Protein AF-A0A359FVA5-F1 (afdb_monomer_lite)

Secondary structure (DSSP, 8-state):
----------HHHHHHHHHHHHHHHHHHHHTT-HHHHHHHHHHHHTTTTS-HHHHHHHHHHHHHHHHHTT-HHHHHHHHHHHHT-GGGGGSTHHHHHHHHHHHHHHHHHHHHHTT-

Structure (mmCIF, N/CA/C/O backbone):
data_AF-A0A359FVA5-F1
#
_entry.id   AF-A0A359FVA5-F1
#
loop_
_atom_site.group_PDB
_atom_site.id
_atom_site.type_symbol
_atom_site.label_atom_id
_atom_site.label_alt_id
_atom_site.label_comp_id
_atom_site.label_asym_id
_atom_site.label_entity_id
_atom_site.label_seq_id
_atom_site.pdbx_PDB_ins_code
_atom_site.Cartn_x
_atom_site.Cartn_y
_atom_site.Cartn_z
_atom_site.occupancy
_atom_site.B_iso_or_equiv
_atom_site.auth_seq_id
_atom_site.auth_comp_id
_atom_site.auth_asym_id
_atom_site.auth_atom_id
_atom_site.pdbx_PDB_model_num
ATOM 1 N N . GLU A 1 1 ? 2.841 -2.844 -41.818 1.00 43.50 1 GLU A N 1
ATOM 2 C CA . GLU A 1 1 ? 2.730 -3.734 -40.644 1.00 43.50 1 GLU A CA 1
ATOM 3 C C . GLU A 1 1 ? 4.014 -3.655 -39.822 1.00 43.50 1 GLU A C 1
ATOM 5 O O . GLU A 1 1 ? 4.968 -4.361 -40.101 1.00 43.50 1 GLU A O 1
ATOM 10 N N . ALA A 1 2 ? 4.080 -2.730 -38.862 1.00 45.50 2 ALA A N 1
ATOM 11 C CA . ALA A 1 2 ? 5.251 -2.541 -37.994 1.00 45.50 2 ALA A CA 1
ATOM 12 C C . ALA A 1 2 ? 4.839 -2.522 -36.511 1.00 45.50 2 ALA A C 1
ATOM 14 O O . ALA A 1 2 ? 5.345 -1.735 -35.720 1.00 45.50 2 ALA A O 1
ATOM 15 N N . MET A 1 3 ? 3.856 -3.354 -36.151 1.00 45.59 3 MET A N 1
ATOM 16 C CA . MET A 1 3 ? 3.313 -3.452 -34.788 1.00 45.59 3 MET A CA 1
ATOM 17 C C . MET A 1 3 ? 3.583 -4.811 -34.122 1.00 45.59 3 MET A C 1
ATOM 19 O O . MET A 1 3 ? 2.976 -5.133 -33.108 1.00 45.59 3 MET A O 1
ATOM 23 N N . GLU A 1 4 ? 4.535 -5.594 -34.638 1.00 51.81 4 GLU A N 1
ATOM 24 C CA . GLU A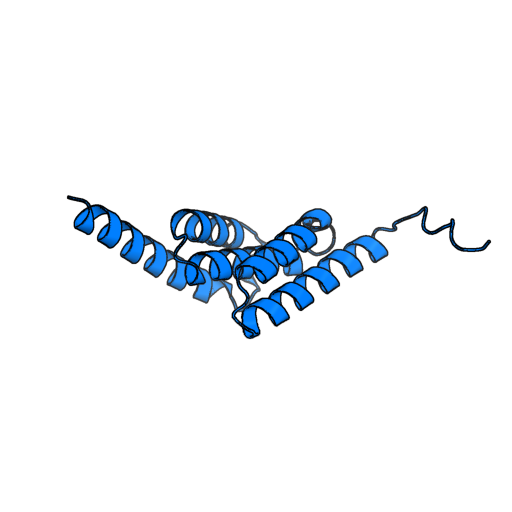 1 4 ? 4.902 -6.902 -34.077 1.00 51.81 4 GLU A CA 1
ATOM 25 C C . GLU A 1 4 ? 6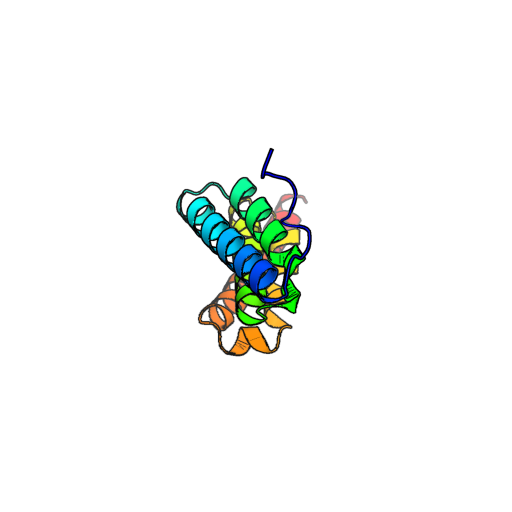.393 -7.012 -33.721 1.00 51.81 4 GLU A C 1
ATOM 27 O O . GLU A 1 4 ? 7.088 -7.909 -34.189 1.00 51.81 4 GLU A O 1
ATOM 32 N N . SER A 1 5 ? 6.934 -6.143 -32.857 1.00 47.22 5 SER A N 1
ATOM 33 C CA . SER A 1 5 ? 8.236 -6.464 -32.241 1.00 47.22 5 SER A CA 1
ATOM 34 C C . SER A 1 5 ? 8.532 -5.797 -30.894 1.00 47.22 5 SER A C 1
ATOM 36 O O . SER A 1 5 ? 9.670 -5.417 -30.634 1.00 47.22 5 SER A O 1
ATOM 38 N N . ILE A 1 6 ? 7.575 -5.733 -29.963 1.00 56.44 6 ILE A N 1
ATOM 39 C CA . ILE A 1 6 ? 7.938 -5.649 -28.531 1.00 56.44 6 ILE A CA 1
ATOM 40 C C . ILE A 1 6 ? 7.976 -7.076 -27.970 1.00 56.44 6 ILE A C 1
ATOM 42 O O . ILE A 1 6 ? 7.225 -7.443 -27.071 1.00 56.44 6 ILE A O 1
ATOM 46 N N . LYS A 1 7 ? 8.818 -7.934 -28.563 1.00 55.84 7 LYS A N 1
ATOM 47 C CA . LYS A 1 7 ? 8.994 -9.326 -28.112 1.00 55.84 7 LYS A CA 1
ATOM 48 C C . LYS A 1 7 ? 10.055 -9.495 -27.024 1.00 55.84 7 LYS A C 1
ATOM 50 O O . LYS A 1 7 ? 10.124 -10.566 -26.438 1.00 55.84 7 LYS A O 1
ATOM 55 N N . ASN A 1 8 ? 10.793 -8.443 -26.665 1.00 56.59 8 ASN A N 1
ATOM 56 C CA . ASN A 1 8 ? 11.776 -8.495 -25.583 1.00 56.59 8 ASN A CA 1
ATOM 57 C C . ASN A 1 8 ? 11.439 -7.464 -24.509 1.00 56.59 8 ASN A C 1
ATOM 59 O O . ASN A 1 8 ? 11.884 -6.320 -24.549 1.00 56.59 8 ASN A O 1
ATOM 63 N N . LYS A 1 9 ? 10.631 -7.876 -23.531 1.00 69.94 9 LYS A N 1
ATOM 64 C CA . LYS A 1 9 ? 10.446 -7.099 -22.306 1.00 69.94 9 LYS A CA 1
ATOM 65 C C . LYS A 1 9 ? 11.738 -7.205 -21.490 1.00 69.94 9 LYS A C 1
ATOM 67 O O . LYS A 1 9 ? 12.001 -8.238 -20.874 1.00 69.94 9 LYS A O 1
ATOM 72 N N . THR A 1 10 ? 12.576 -6.175 -21.554 1.00 86.94 10 THR A N 1
ATOM 73 C CA . THR A 1 10 ? 13.830 -6.114 -20.792 1.00 86.94 10 THR A CA 1
ATOM 74 C C . THR A 1 10 ? 13.544 -5.845 -19.306 1.00 86.94 10 THR A C 1
ATOM 76 O O . THR A 1 10 ? 12.437 -5.409 -18.962 1.00 86.94 10 THR A O 1
ATOM 79 N N . PRO A 1 11 ? 14.499 -6.096 -18.391 1.00 91.38 11 PRO A N 1
ATOM 80 C CA . PRO A 1 11 ? 14.357 -5.717 -16.985 1.00 91.38 11 PRO A CA 1
ATOM 81 C C . PRO A 1 11 ? 13.941 -4.253 -16.776 1.00 91.38 11 PRO A C 1
ATOM 83 O O . PRO A 1 11 ? 13.123 -3.963 -15.905 1.00 91.38 11 PRO A O 1
ATOM 86 N N . GLU A 1 12 ? 14.435 -3.345 -17.615 1.00 91.69 12 GLU A N 1
ATOM 87 C CA . GLU A 1 12 ? 14.121 -1.915 -17.584 1.00 91.69 12 GLU A CA 1
ATOM 88 C C . GLU A 1 12 ? 12.654 -1.653 -17.937 1.00 91.69 12 GLU A C 1
ATOM 90 O O . GLU A 1 12 ? 11.992 -0.867 -17.260 1.00 91.69 12 GLU A O 1
ATOM 95 N N . VAL A 1 13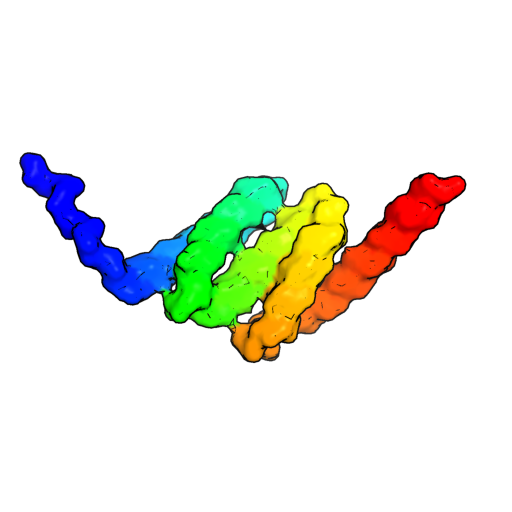 ? 12.117 -2.354 -18.944 1.00 93.94 13 VAL A N 1
ATOM 96 C CA . VAL A 1 13 ? 10.697 -2.253 -19.317 1.00 93.94 13 VAL A CA 1
ATOM 97 C C . VAL A 1 13 ? 9.812 -2.702 -18.159 1.00 93.94 13 VAL A C 1
ATOM 99 O O . VAL A 1 13 ? 8.860 -2.010 -17.808 1.00 93.94 13 VAL A O 1
ATOM 102 N N . TYR A 1 14 ? 10.134 -3.822 -17.513 1.00 95.88 14 TYR A N 1
ATOM 103 C CA . TYR A 1 14 ? 9.347 -4.296 -16.376 1.00 95.88 14 TYR A CA 1
ATOM 104 C C . TYR A 1 14 ? 9.434 -3.371 -15.161 1.00 95.88 14 TYR A C 1
ATOM 106 O O . TYR A 1 14 ? 8.419 -3.127 -14.509 1.00 95.88 14 TYR A O 1
ATOM 114 N N . LYS A 1 15 ? 10.611 -2.796 -14.893 1.00 96.44 15 LYS A N 1
ATOM 115 C CA . LYS A 1 15 ? 10.777 -1.764 -13.864 1.00 96.44 15 LYS A CA 1
ATOM 116 C C . LYS A 1 15 ? 9.918 -0.530 -14.152 1.00 96.44 15 LYS A C 1
ATOM 118 O O . LYS A 1 15 ? 9.297 0.019 -13.243 1.00 96.44 15 LYS A O 1
ATOM 123 N N . ALA A 1 16 ? 9.848 -0.102 -15.412 1.00 96.06 16 ALA A N 1
ATOM 124 C CA . ALA A 1 16 ? 8.980 0.996 -15.825 1.00 96.06 16 ALA A CA 1
ATOM 125 C C . ALA A 1 16 ? 7.493 0.638 -15.655 1.00 96.06 16 ALA A C 1
ATOM 127 O O . ALA A 1 16 ? 6.740 1.438 -15.106 1.00 96.06 16 ALA A O 1
ATOM 128 N N . MET A 1 17 ? 7.078 -0.575 -16.040 1.00 97.69 17 MET A N 1
ATOM 129 C CA . MET A 1 17 ? 5.701 -1.055 -15.851 1.00 97.69 17 MET A CA 1
ATOM 130 C C . MET A 1 17 ? 5.293 -1.084 -14.373 1.00 97.69 17 MET A C 1
ATOM 132 O O . MET A 1 17 ? 4.191 -0.647 -14.045 1.00 97.69 17 MET A O 1
ATOM 136 N N . GLN A 1 18 ? 6.187 -1.536 -13.487 1.00 98.31 18 GLN A N 1
ATOM 137 C CA . GLN A 1 18 ? 5.989 -1.496 -12.037 1.00 98.31 18 GLN A CA 1
ATOM 138 C C . GLN A 1 18 ? 5.686 -0.066 -11.561 1.00 98.31 18 GLN A C 1
ATOM 140 O O . GLN A 1 18 ? 4.677 0.187 -10.904 1.00 98.31 18 GLN A O 1
ATOM 145 N N . ARG A 1 19 ? 6.540 0.893 -11.942 1.00 98.12 19 ARG A N 1
ATOM 146 C CA . ARG A 1 19 ? 6.419 2.303 -11.544 1.00 98.12 19 ARG A CA 1
ATOM 147 C C . ARG A 1 19 ? 5.156 2.960 -12.092 1.00 98.12 19 ARG A C 1
ATOM 149 O O . ARG A 1 19 ? 4.437 3.600 -11.334 1.00 98.12 19 ARG A O 1
ATOM 156 N N . VAL A 1 20 ? 4.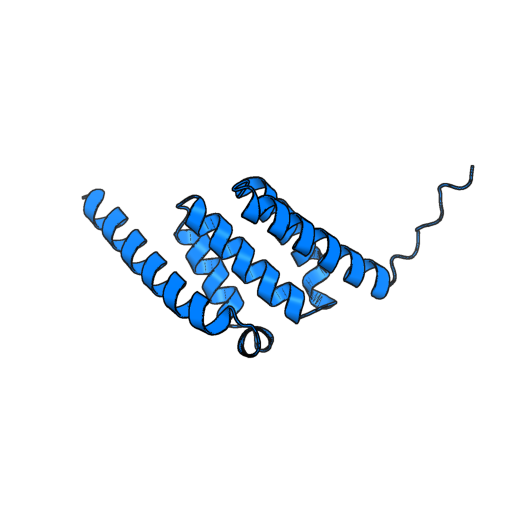864 2.790 -13.382 1.00 98.38 20 VAL A N 1
ATOM 157 C CA . VAL A 1 20 ? 3.677 3.384 -14.021 1.00 98.38 20 VAL A CA 1
ATOM 158 C C . VAL A 1 20 ? 2.396 2.901 -13.343 1.00 98.38 20 VAL A C 1
ATOM 160 O O . VAL A 1 20 ? 1.535 3.712 -13.010 1.00 98.38 20 VAL A O 1
ATOM 163 N N . ALA A 1 21 ? 2.288 1.597 -13.083 1.00 98.69 21 ALA A N 1
ATOM 164 C CA . ALA A 1 21 ? 1.125 1.039 -12.405 1.00 98.69 21 ALA A CA 1
ATOM 165 C C . ALA A 1 21 ? 1.005 1.528 -10.957 1.00 98.69 21 ALA A C 1
ATOM 167 O O . ALA A 1 21 ? -0.085 1.892 -10.526 1.00 98.69 21 ALA A O 1
ATOM 168 N N . TYR A 1 22 ? 2.121 1.616 -10.229 1.00 98.69 22 TYR A N 1
ATOM 169 C CA . TYR A 1 22 ? 2.139 2.180 -8.881 1.00 98.69 22 TYR A CA 1
ATOM 170 C C . TYR A 1 22 ? 1.611 3.624 -8.845 1.00 98.69 22 TYR A C 1
ATOM 172 O O . TYR A 1 22 ? 0.687 3.916 -8.087 1.00 98.69 22 TYR A O 1
ATOM 180 N N . TYR A 1 23 ? 2.126 4.512 -9.703 1.00 98.69 23 TYR A N 1
ATOM 181 C CA . TYR A 1 23 ? 1.672 5.906 -9.737 1.00 98.69 23 TYR A CA 1
ATOM 182 C C . TYR A 1 23 ? 0.214 6.044 -10.182 1.00 98.69 23 TYR A C 1
ATOM 184 O O . TYR A 1 23 ? -0.513 6.869 -9.630 1.00 98.69 23 TYR A O 1
ATOM 192 N N . ARG A 1 24 ? -0.253 5.200 -11.112 1.00 98.75 24 ARG A N 1
ATOM 193 C CA . ARG A 1 24 ? -1.679 5.151 -11.458 1.00 98.75 24 ARG A CA 1
ATOM 194 C C . ARG A 1 24 ? -2.536 4.704 -10.269 1.00 98.75 24 ARG A C 1
ATOM 196 O O . ARG A 1 24 ? -3.618 5.247 -10.066 1.00 98.75 24 ARG A O 1
ATOM 203 N N . GLY A 1 25 ? -2.055 3.754 -9.468 1.00 98.81 25 GLY A N 1
ATOM 204 C CA . GLY A 1 25 ? -2.704 3.352 -8.219 1.00 98.81 25 GLY A CA 1
ATOM 205 C C . GLY A 1 25 ? -2.816 4.503 -7.218 1.00 98.81 25 GLY A C 1
ATOM 206 O O . GLY A 1 25 ? -3.890 4.719 -6.664 1.00 98.81 25 GLY A O 1
ATOM 207 N N . LEU A 1 26 ? -1.754 5.297 -7.040 1.00 98.56 26 LEU A N 1
ATOM 208 C CA . LEU A 1 26 ? -1.771 6.484 -6.173 1.00 98.56 26 LEU A CA 1
ATOM 209 C C . LEU A 1 26 ? -2.756 7.562 -6.638 1.00 98.56 26 LEU A C 1
ATOM 211 O O . LEU A 1 26 ? -3.427 8.183 -5.812 1.00 98.56 26 LEU A O 1
ATOM 215 N N . GLU A 1 27 ? -2.854 7.790 -7.947 1.00 98.81 27 GLU A N 1
ATOM 216 C CA . GLU A 1 27 ? -3.822 8.728 -8.519 1.00 98.81 27 GLU A CA 1
ATOM 217 C C . GLU A 1 27 ? -5.258 8.281 -8.205 1.00 98.81 27 GLU A C 1
ATOM 219 O O . GLU A 1 27 ? -6.056 9.056 -7.680 1.00 98.81 27 GLU A O 1
ATOM 224 N N . LEU A 1 28 ? -5.570 7.004 -8.451 1.00 98.81 28 LEU A N 1
ATOM 225 C CA . LEU A 1 28 ? -6.877 6.425 -8.132 1.00 98.81 28 LEU A CA 1
ATOM 226 C C . LEU A 1 28 ? -7.171 6.491 -6.629 1.00 98.81 28 LEU A C 1
ATOM 228 O O . LEU A 1 28 ? -8.283 6.842 -6.239 1.00 98.81 28 LEU A O 1
ATOM 232 N N . PHE A 1 29 ? -6.176 6.208 -5.785 1.00 98.69 29 PHE A N 1
ATOM 233 C CA . PHE A 1 29 ? -6.300 6.315 -4.333 1.00 98.69 29 PHE A CA 1
ATOM 234 C C . PHE A 1 29 ? -6.631 7.747 -3.895 1.00 98.69 29 PHE A C 1
ATOM 236 O O . PHE A 1 29 ? -7.562 7.957 -3.116 1.00 98.69 29 PHE A O 1
ATOM 243 N N . THR A 1 30 ? -5.902 8.732 -4.426 1.00 98.44 30 THR A N 1
ATOM 244 C CA . THR A 1 30 ? -6.139 10.163 -4.170 1.00 98.44 30 THR A CA 1
ATOM 245 C C . THR A 1 30 ? -7.549 10.576 -4.597 1.00 98.44 30 THR A C 1
ATOM 247 O O . THR A 1 30 ? -8.209 11.339 -3.895 1.00 98.44 30 THR A O 1
ATOM 250 N N . ASN A 1 31 ? -8.057 9.992 -5.685 1.00 98.56 31 ASN A N 1
ATOM 251 C CA . ASN A 1 31 ? -9.418 10.199 -6.182 1.00 98.56 31 ASN A CA 1
ATOM 252 C C . ASN A 1 31 ? -10.485 9.354 -5.455 1.00 98.56 31 ASN A C 1
ATOM 254 O O . ASN A 1 31 ? -11.627 9.287 -5.907 1.00 98.56 31 ASN A O 1
ATOM 258 N N . LEU A 1 32 ? -10.136 8.704 -4.339 1.00 98.38 32 LEU A N 1
ATOM 259 C CA . LEU A 1 32 ? -11.010 7.842 -3.530 1.00 98.38 32 LEU A CA 1
ATOM 260 C C . LEU A 1 32 ? -11.532 6.591 -4.267 1.00 98.38 32 LEU A C 1
ATOM 262 O O . LEU A 1 32 ? -12.454 5.918 -3.805 1.00 98.38 32 LEU A O 1
ATOM 266 N N . GLN A 1 33 ? -10.925 6.235 -5.400 1.00 98.75 33 GLN A N 1
ATOM 267 C CA . GLN A 1 33 ? -11.268 5.063 -6.207 1.00 98.75 33 GLN A CA 1
ATOM 268 C C . GLN A 1 33 ? -10.479 3.835 -5.730 1.00 98.75 33 GLN A C 1
ATOM 270 O O . GLN A 1 33 ? -9.656 3.278 -6.455 1.00 98.75 33 GLN A O 1
ATOM 275 N N . PHE A 1 34 ? -10.720 3.407 -4.489 1.00 98.62 34 PHE A N 1
ATOM 276 C CA . PHE A 1 34 ? -9.876 2.420 -3.802 1.00 98.62 34 PHE A CA 1
ATOM 277 C C . PHE A 1 34 ? -9.843 1.037 -4.462 1.00 98.62 34 PHE A C 1
ATOM 279 O O . PHE A 1 34 ? -8.785 0.420 -4.507 1.00 98.62 34 PHE A O 1
ATOM 286 N N . ALA A 1 35 ? -10.961 0.560 -5.020 1.00 98.56 35 ALA A N 1
ATOM 287 C CA . ALA A 1 35 ? -10.985 -0.722 -5.731 1.00 98.56 35 ALA A CA 1
ATOM 288 C C . ALA A 1 35 ? -10.072 -0.697 -6.971 1.00 98.56 35 ALA A C 1
ATOM 290 O O . ALA A 1 35 ? -9.220 -1.564 -7.134 1.00 98.56 35 ALA A O 1
ATOM 291 N N . GLY A 1 36 ? -10.164 0.362 -7.783 1.00 98.62 36 GLY A N 1
ATOM 292 C CA . GLY A 1 36 ? -9.273 0.536 -8.932 1.00 98.62 36 GLY A CA 1
ATOM 293 C C . GLY A 1 36 ? -7.816 0.771 -8.521 1.00 98.62 36 GLY A C 1
ATOM 294 O O . GLY A 1 36 ? -6.899 0.320 -9.205 1.00 98.62 36 GLY A O 1
ATOM 295 N N . ALA A 1 37 ? -7.583 1.445 -7.391 1.00 98.88 37 ALA A N 1
ATOM 296 C CA . ALA A 1 37 ? -6.242 1.603 -6.837 1.00 98.88 37 ALA A CA 1
ATOM 297 C C . ALA A 1 37 ? -5.620 0.240 -6.493 1.00 98.88 37 ALA A C 1
ATOM 299 O O . ALA A 1 37 ? -4.486 -0.027 -6.893 1.00 98.88 37 ALA A O 1
ATOM 300 N N . ILE A 1 38 ? -6.379 -0.649 -5.837 1.00 98.88 38 ILE A N 1
ATOM 301 C CA . ILE A 1 38 ? -5.963 -2.026 -5.526 1.00 98.88 38 ILE A CA 1
ATOM 302 C C . ILE A 1 38 ? -5.557 -2.773 -6.797 1.00 98.88 38 ILE A C 1
ATOM 304 O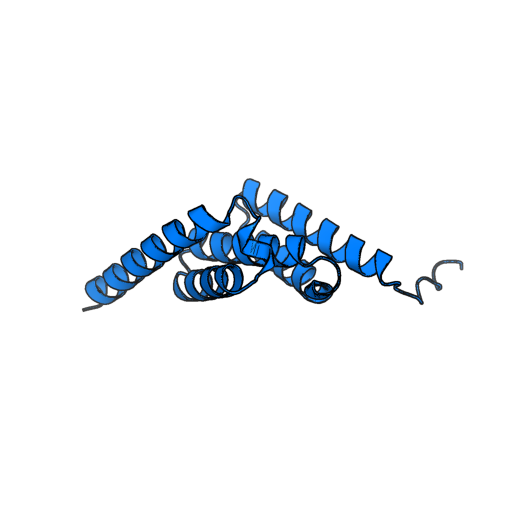 O . ILE A 1 38 ? -4.469 -3.348 -6.821 1.00 98.88 38 ILE A O 1
ATOM 308 N N . ASP A 1 39 ? -6.366 -2.706 -7.858 1.00 98.81 39 ASP A N 1
ATOM 309 C CA . ASP A 1 39 ? -6.063 -3.374 -9.131 1.00 98.81 39 ASP A CA 1
ATOM 310 C C . ASP A 1 39 ? -4.724 -2.908 -9.724 1.00 98.81 39 ASP A C 1
ATOM 312 O O . ASP A 1 39 ? -3.937 -3.706 -10.245 1.00 98.81 39 ASP A O 1
ATOM 316 N N . MET A 1 40 ? -4.433 -1.608 -9.630 1.00 98.81 40 MET A N 1
ATOM 317 C CA . MET A 1 40 ? -3.186 -1.029 -10.133 1.00 98.81 40 MET A CA 1
ATOM 318 C C . MET A 1 40 ? -1.982 -1.360 -9.252 1.00 98.81 40 MET A C 1
ATOM 320 O O . MET A 1 40 ? -0.906 -1.660 -9.778 1.00 98.81 40 MET A O 1
ATOM 324 N N . PHE A 1 41 ? -2.146 -1.380 -7.928 1.00 98.81 41 PHE A N 1
ATOM 325 C CA . PHE A 1 41 ? -1.096 -1.850 -7.027 1.00 98.81 41 PHE A CA 1
ATOM 326 C C . PHE A 1 41 ? -0.806 -3.339 -7.239 1.00 98.81 41 PHE A C 1
ATOM 328 O O . PHE A 1 41 ? 0.360 -3.720 -7.307 1.00 98.81 41 PHE A O 1
ATOM 335 N N . ASP A 1 42 ? -1.825 -4.171 -7.456 1.00 98.75 42 ASP A N 1
ATOM 336 C CA . ASP A 1 42 ? -1.634 -5.580 -7.811 1.00 98.75 42 ASP A CA 1
ATOM 337 C C . ASP A 1 42 ? -0.928 -5.755 -9.150 1.00 98.75 42 ASP A C 1
ATOM 339 O O . ASP A 1 42 ? -0.042 -6.601 -9.286 1.00 98.75 42 ASP A O 1
ATOM 343 N N . TYR A 1 43 ? -1.262 -4.929 -10.140 1.00 98.62 43 TYR A N 1
ATOM 344 C CA . TYR A 1 43 ? -0.541 -4.930 -11.404 1.00 98.62 43 TYR A CA 1
ATOM 345 C C . TYR A 1 43 ? 0.932 -4.535 -11.226 1.00 98.62 43 TYR A C 1
ATOM 347 O O . TYR A 1 43 ? 1.801 -5.181 -11.812 1.00 98.62 43 TYR A O 1
ATOM 355 N N . SER A 1 44 ? 1.232 -3.530 -10.397 1.00 98.69 44 SER A N 1
ATOM 356 C CA . SER A 1 44 ? 2.610 -3.167 -10.039 1.00 98.69 44 SER A CA 1
ATOM 357 C C . SER A 1 44 ? 3.347 -4.344 -9.392 1.00 98.69 44 SER A C 1
ATOM 359 O O . SER A 1 44 ? 4.445 -4.706 -9.821 1.00 98.69 44 SER A O 1
ATOM 361 N N . LEU A 1 45 ? 2.713 -5.021 -8.432 1.00 98.25 45 LEU A N 1
ATOM 362 C CA . LEU A 1 45 ? 3.306 -6.138 -7.695 1.00 98.25 45 LEU A CA 1
ATOM 363 C C . LEU A 1 45 ? 3.601 -7.372 -8.564 1.00 98.25 45 LEU A C 1
ATOM 365 O O . LEU A 1 45 ? 4.467 -8.166 -8.208 1.00 98.25 45 LEU A O 1
ATOM 369 N N . LYS A 1 46 ? 3.019 -7.504 -9.765 1.00 98.25 46 LYS A N 1
ATOM 370 C CA . LYS A 1 46 ? 3.460 -8.519 -10.752 1.00 98.25 46 LYS A CA 1
ATOM 371 C C . LYS A 1 46 ? 4.927 -8.348 -11.172 1.00 98.25 46 LYS A C 1
ATOM 373 O O . LYS A 1 46 ? 5.548 -9.299 -11.644 1.00 98.25 46 LYS A O 1
ATOM 378 N N . TYR A 1 47 ? 5.478 -7.148 -11.005 1.00 97.50 47 TYR A N 1
ATOM 379 C CA . TYR A 1 47 ? 6.846 -6.771 -11.363 1.00 97.50 47 TYR A CA 1
ATOM 380 C C . TYR A 1 47 ? 7.697 -6.446 -10.128 1.00 97.50 47 TYR A C 1
ATOM 382 O O . TYR A 1 47 ? 8.716 -5.770 -10.224 1.00 97.50 47 TYR A O 1
ATOM 390 N N . GLU A 1 48 ? 7.319 -6.954 -8.957 1.00 95.88 48 GLU A N 1
ATOM 391 C CA . GLU A 1 48 ? 7.908 -6.577 -7.668 1.00 95.88 48 GLU A CA 1
ATOM 392 C C . GLU A 1 48 ? 9.423 -6.820 -7.514 1.00 95.88 48 GLU A C 1
ATOM 394 O O . GLU A 1 48 ? 10.058 -6.250 -6.628 1.00 95.88 48 GLU A O 1
ATOM 399 N N . ARG A 1 49 ? 10.024 -7.653 -8.374 1.00 96.25 49 ARG A N 1
ATOM 400 C CA . ARG A 1 49 ? 11.457 -7.989 -8.331 1.00 96.25 49 ARG A CA 1
ATOM 401 C C . ARG A 1 49 ? 12.381 -6.901 -8.889 1.00 96.25 49 ARG A C 1
ATOM 403 O O . ARG A 1 49 ? 13.593 -7.019 -8.741 1.00 96.25 49 ARG A O 1
ATOM 410 N N . TYR A 1 50 ? 11.839 -5.901 -9.587 1.00 96.12 50 TYR A N 1
ATOM 411 C CA . TYR A 1 50 ? 12.639 -4.933 -10.350 1.00 96.12 50 TYR A CA 1
ATOM 412 C C . TYR A 1 50 ? 12.928 -3.629 -9.589 1.00 96.12 50 TYR A C 1
ATOM 414 O O . TYR A 1 50 ? 13.953 -2.986 -9.832 1.00 96.12 50 TYR A O 1
ATOM 422 N N . ASP A 1 51 ? 12.054 -3.244 -8.660 1.00 95.56 51 ASP A N 1
ATOM 423 C CA . ASP A 1 51 ? 12.237 -2.102 -7.764 1.00 95.56 51 ASP A CA 1
ATOM 424 C C . ASP A 1 51 ? 11.681 -2.427 -6.358 1.00 95.56 51 ASP A C 1
ATOM 426 O O . ASP A 1 51 ? 10.465 -2.365 -6.138 1.00 95.56 51 ASP A O 1
ATOM 430 N N . PRO A 1 52 ? 12.548 -2.810 -5.398 1.00 95.00 52 PRO A N 1
ATOM 431 C CA . PRO A 1 52 ? 12.133 -3.191 -4.046 1.00 95.00 52 PRO A CA 1
ATOM 432 C C . PRO A 1 52 ? 11.498 -2.064 -3.221 1.00 95.00 52 PRO A C 1
ATOM 434 O O . PRO A 1 52 ? 10.755 -2.357 -2.282 1.00 95.00 52 PRO A O 1
ATOM 437 N N . SER A 1 53 ? 11.790 -0.799 -3.540 1.00 93.44 53 SER A N 1
ATOM 438 C CA . SER A 1 53 ? 11.159 0.351 -2.882 1.00 93.44 53 SER A CA 1
ATOM 439 C C . SER A 1 53 ? 9.721 0.499 -3.365 1.00 93.44 53 SER A C 1
ATOM 441 O O . SER A 1 53 ? 8.803 0.477 -2.556 1.00 93.44 53 SER A O 1
ATOM 443 N N . VAL A 1 54 ? 9.504 0.473 -4.686 1.00 95.88 54 VAL A N 1
ATOM 444 C CA . VAL A 1 54 ? 8.146 0.516 -5.262 1.00 95.88 54 VAL A CA 1
ATOM 445 C C . VAL A 1 54 ? 7.313 -0.693 -4.830 1.00 95.88 54 VAL A C 1
ATOM 447 O O . VAL A 1 54 ? 6.109 -0.567 -4.631 1.00 95.88 54 VAL A O 1
ATOM 450 N N . LYS A 1 55 ? 7.932 -1.870 -4.654 1.00 96.75 55 LYS A N 1
ATOM 451 C CA . LYS A 1 55 ? 7.261 -3.040 -4.062 1.00 96.75 55 LYS A CA 1
ATOM 452 C C . LYS A 1 55 ? 6.716 -2.719 -2.668 1.00 96.75 55 LYS A C 1
ATOM 454 O O . LYS A 1 55 ? 5.560 -3.029 -2.391 1.00 96.75 55 LYS A O 1
ATOM 459 N N . ALA A 1 56 ? 7.552 -2.152 -1.797 1.00 95.88 56 ALA A N 1
ATOM 460 C CA . ALA A 1 56 ? 7.148 -1.814 -0.439 1.00 95.88 56 ALA A CA 1
ATOM 461 C C . ALA A 1 56 ? 6.002 -0.793 -0.460 1.00 95.88 56 ALA A C 1
ATOM 463 O O . ALA A 1 56 ? 4.944 -1.058 0.109 1.00 95.88 56 ALA A O 1
ATOM 464 N N . ASP A 1 57 ? 6.153 0.293 -1.214 1.00 95.50 57 ASP A N 1
ATOM 465 C CA . ASP A 1 57 ? 5.131 1.334 -1.288 1.00 95.50 57 ASP A CA 1
ATOM 466 C C . ASP A 1 57 ? 3.805 0.800 -1.854 1.00 95.50 57 ASP A C 1
ATOM 468 O O . ASP A 1 57 ? 2.734 1.075 -1.314 1.00 95.50 57 ASP A O 1
ATOM 472 N N . ALA A 1 58 ? 3.849 -0.028 -2.905 1.00 98.06 58 ALA A N 1
ATOM 473 C CA . ALA A 1 58 ? 2.651 -0.635 -3.481 1.00 98.06 58 ALA A CA 1
ATOM 474 C C . ALA A 1 58 ? 1.921 -1.549 -2.481 1.00 98.06 58 ALA A C 1
ATOM 476 O O . ALA A 1 58 ? 0.692 -1.533 -2.434 1.00 98.06 58 ALA A O 1
ATOM 477 N N . LEU A 1 59 ? 2.644 -2.316 -1.654 1.00 98.06 59 LEU A N 1
ATOM 478 C CA . LEU A 1 59 ? 2.029 -3.121 -0.590 1.00 98.06 59 LEU A CA 1
ATOM 479 C C . LEU A 1 59 ? 1.360 -2.247 0.470 1.00 98.06 59 LEU A C 1
ATOM 481 O O . LEU A 1 59 ? 0.241 -2.555 0.883 1.00 98.06 59 LEU A O 1
ATOM 485 N N . TYR A 1 60 ? 2.020 -1.164 0.885 1.00 98.12 60 TYR A N 1
ATOM 486 C CA . TYR A 1 60 ? 1.465 -0.227 1.857 1.00 98.12 60 TYR A CA 1
ATOM 487 C C . TYR A 1 60 ? 0.179 0.422 1.336 1.00 98.12 60 TYR A C 1
ATOM 489 O O . TYR A 1 60 ? -0.866 0.324 1.975 1.00 98.12 60 TYR A O 1
ATOM 497 N N . TRP A 1 61 ? 0.215 1.023 0.146 1.00 98.44 61 TRP A N 1
ATOM 498 C CA . TRP A 1 61 ? -0.946 1.724 -0.403 1.00 98.44 61 TRP A CA 1
ATOM 499 C C . TRP A 1 61 ? -2.083 0.778 -0.800 1.00 98.44 61 TRP A C 1
ATOM 501 O O . TRP A 1 61 ? -3.257 1.146 -0.707 1.00 98.44 61 TRP A O 1
ATOM 511 N N . LYS A 1 62 ? -1.775 -0.474 -1.159 1.00 98.75 62 LYS A N 1
ATOM 512 C CA . LYS A 1 62 ? -2.790 -1.523 -1.306 1.00 98.75 62 LYS A CA 1
ATOM 513 C C . LYS A 1 62 ? -3.465 -1.844 0.031 1.00 98.75 62 LYS A C 1
ATOM 515 O O . LYS A 1 62 ? -4.690 -1.929 0.083 1.00 98.75 62 LYS A O 1
ATOM 520 N N . ALA A 1 63 ? -2.688 -2.003 1.103 1.00 98.56 63 ALA A N 1
ATOM 521 C CA . ALA A 1 63 ? -3.216 -2.236 2.448 1.00 98.56 63 ALA A CA 1
ATOM 522 C C . ALA A 1 63 ? -4.105 -1.075 2.910 1.00 98.56 63 ALA A C 1
ATOM 524 O O . ALA A 1 63 ? -5.221 -1.294 3.379 1.00 98.56 63 ALA A O 1
ATOM 525 N N . GLU A 1 64 ? -3.644 0.154 2.685 1.00 98.44 64 GLU A N 1
ATOM 526 C CA . GLU A 1 64 ? -4.405 1.369 2.954 1.00 98.44 64 GLU A CA 1
ATOM 527 C C . GLU A 1 64 ? -5.712 1.398 2.159 1.00 98.44 64 GLU A C 1
ATOM 529 O O . GLU A 1 64 ? -6.769 1.684 2.708 1.00 98.44 64 GLU A O 1
ATOM 534 N N . SER A 1 65 ? -5.688 1.019 0.882 1.00 98.75 65 SER A N 1
ATOM 535 C CA . SER A 1 65 ? -6.905 0.944 0.066 1.00 98.75 65 SER A CA 1
ATOM 536 C C . SER A 1 65 ? -7.930 -0.041 0.641 1.00 98.75 65 SER A C 1
ATOM 538 O O . SER A 1 65 ? -9.116 0.281 0.702 1.00 98.75 65 SER A O 1
ATOM 540 N N . PHE A 1 66 ? -7.490 -1.209 1.127 1.00 98.75 66 PHE A N 1
ATOM 541 C CA . PHE A 1 66 ? -8.373 -2.147 1.830 1.00 98.75 66 PHE A CA 1
ATOM 542 C C . PHE A 1 66 ? -8.917 -1.565 3.134 1.00 98.75 66 PHE A C 1
ATOM 544 O O . PHE A 1 66 ? -10.110 -1.696 3.407 1.00 98.75 66 PHE A O 1
ATOM 551 N N . TYR A 1 67 ? -8.081 -0.865 3.906 1.00 98.38 67 TYR A N 1
ATOM 552 C CA . TYR A 1 67 ? -8.518 -0.177 5.120 1.00 98.38 67 TYR A CA 1
ATOM 553 C C . TYR A 1 67 ? -9.630 0.836 4.818 1.00 98.38 67 TYR A C 1
ATOM 555 O O . TYR A 1 67 ? -10.661 0.844 5.490 1.00 98.38 67 TYR A O 1
ATOM 563 N N . ARG A 1 68 ? -9.470 1.639 3.757 1.00 98.06 68 ARG A N 1
ATOM 564 C CA . ARG A 1 68 ? -10.469 2.626 3.310 1.00 98.06 68 ARG A CA 1
ATOM 565 C C . ARG A 1 68 ? -11.777 1.996 2.826 1.00 98.06 68 ARG A C 1
ATOM 567 O O . 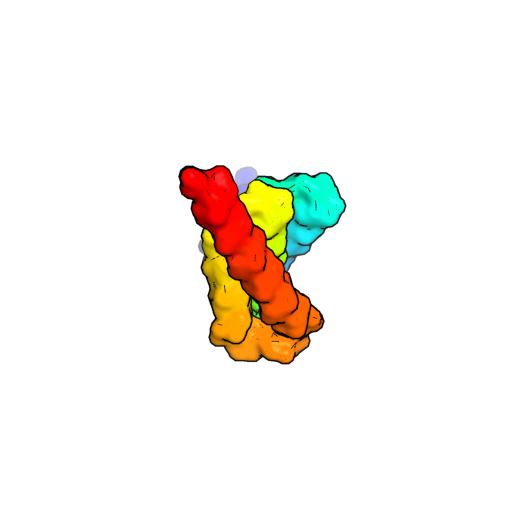ARG A 1 68 ? -12.817 2.644 2.904 1.00 98.06 68 ARG A O 1
ATOM 574 N N . LEU A 1 69 ? -11.736 0.742 2.379 1.00 98.12 69 LEU A N 1
ATOM 575 C CA . LEU A 1 69 ? -12.911 -0.066 2.034 1.00 98.12 69 LEU A CA 1
ATOM 576 C C . LEU A 1 69 ? -13.479 -0.860 3.222 1.00 98.12 69 LEU A C 1
ATOM 578 O O . LEU A 1 69 ? -14.434 -1.612 3.049 1.00 98.12 69 LEU A O 1
ATOM 582 N N . ASN A 1 70 ? -12.932 -0.676 4.427 1.00 97.12 70 ASN A N 1
ATOM 583 C CA . ASN A 1 70 ? -13.278 -1.419 5.641 1.00 97.12 70 ASN A CA 1
ATOM 584 C C . ASN A 1 70 ? -13.012 -2.935 5.554 1.00 97.12 70 ASN A C 1
ATOM 586 O O . ASN A 1 70 ? -13.536 -3.703 6.363 1.00 97.12 70 ASN A O 1
ATOM 590 N N . ASP A 1 71 ? -12.164 -3.375 4.622 1.00 97.69 71 ASP A N 1
ATOM 591 C CA . ASP A 1 71 ? -11.667 -4.750 4.570 1.00 97.69 71 ASP A CA 1
ATOM 592 C C . ASP A 1 71 ? -10.435 -4.886 5.474 1.00 97.69 71 ASP A C 1
ATOM 594 O O . ASP A 1 71 ? -9.280 -4.964 5.044 1.00 97.69 71 ASP A O 1
ATOM 598 N N . TYR A 1 72 ? -10.688 -4.841 6.781 1.00 97.62 72 TYR A N 1
ATOM 599 C CA . TYR A 1 72 ? -9.636 -4.868 7.794 1.00 97.62 72 TYR A CA 1
ATOM 600 C C . TYR A 1 72 ? -8.781 -6.147 7.775 1.00 97.62 72 TYR A C 1
ATOM 602 O O . TYR A 1 72 ? -7.571 -6.023 7.966 1.00 97.62 72 TYR A O 1
ATOM 610 N N . PRO A 1 73 ? -9.323 -7.360 7.521 1.00 97.25 73 PRO A N 1
ATOM 611 C CA . PRO A 1 73 ? -8.498 -8.558 7.355 1.00 97.25 73 PRO A CA 1
ATOM 612 C C . PRO A 1 73 ? -7.460 -8.437 6.231 1.00 97.25 73 PRO A C 1
ATOM 614 O O . PRO A 1 73 ? -6.290 -8.778 6.434 1.00 97.25 73 PRO A O 1
ATOM 617 N N . LEU A 1 74 ? -7.845 -7.921 5.057 1.00 98.06 74 LEU A N 1
ATOM 618 C CA . LEU A 1 74 ? -6.893 -7.731 3.959 1.00 98.06 74 LEU A CA 1
ATOM 619 C C . LEU A 1 74 ? -5.933 -6.564 4.214 1.00 98.06 74 LEU A C 1
ATOM 621 O O . LEU A 1 74 ? -4.746 -6.682 3.895 1.00 98.06 74 LEU A O 1
ATOM 625 N N . ALA A 1 75 ? -6.398 -5.488 4.854 1.00 98.44 75 ALA A N 1
ATOM 626 C CA . ALA A 1 75 ? -5.541 -4.383 5.280 1.00 98.44 75 ALA A CA 1
ATOM 627 C C . ALA A 1 75 ? -4.437 -4.861 6.239 1.00 98.44 75 ALA A C 1
ATOM 629 O O . ALA A 1 75 ? -3.256 -4.598 6.012 1.00 98.44 75 ALA A O 1
ATOM 630 N N . GLN A 1 76 ? -4.799 -5.648 7.260 1.00 98.12 76 GLN A N 1
ATOM 631 C CA . GLN A 1 76 ? -3.862 -6.236 8.222 1.00 98.12 76 GLN A CA 1
ATOM 632 C C . GLN A 1 76 ? -2.761 -7.027 7.512 1.00 98.12 76 GLN A C 1
ATOM 634 O O . GLN A 1 76 ? -1.571 -6.813 7.754 1.00 98.12 76 GLN A O 1
ATOM 639 N N . LYS A 1 77 ? -3.160 -7.932 6.608 1.00 97.81 77 LYS A N 1
ATOM 640 C CA . LYS A 1 77 ? -2.228 -8.758 5.839 1.00 97.81 77 LYS A CA 1
ATOM 641 C C . LYS A 1 77 ? -1.273 -7.893 5.015 1.00 97.81 77 LYS A C 1
ATOM 643 O O . LYS A 1 77 ? -0.075 -8.181 4.974 1.00 97.81 77 LYS A O 1
ATOM 648 N N . GLY A 1 78 ? -1.783 -6.842 4.377 1.00 97.50 78 GLY A N 1
ATOM 649 C CA . GLY A 1 78 ? -0.981 -5.927 3.571 1.00 97.50 78 GLY A CA 1
ATOM 650 C C . GLY A 1 78 ? 0.050 -5.154 4.399 1.00 97.50 78 GLY A C 1
ATOM 651 O O . GLY A 1 78 ? 1.236 -5.201 4.071 1.00 97.50 78 GLY A O 1
ATOM 652 N N . TYR A 1 79 ? -0.357 -4.529 5.511 1.00 98.19 79 TYR A N 1
ATOM 653 C CA . TYR A 1 79 ? 0.572 -3.789 6.375 1.00 98.19 79 TYR A CA 1
ATOM 654 C C . TYR A 1 79 ? 1.643 -4.696 6.985 1.00 98.19 79 TYR A C 1
ATOM 656 O O . TYR A 1 79 ? 2.815 -4.328 6.998 1.00 98.19 79 TYR A O 1
ATOM 664 N N . LEU A 1 80 ? 1.283 -5.903 7.437 1.00 97.44 80 LEU A N 1
ATOM 665 C CA . LEU A 1 80 ? 2.263 -6.880 7.923 1.00 97.44 80 LEU A CA 1
ATOM 666 C C . LEU A 1 80 ? 3.264 -7.270 6.830 1.00 97.44 80 LEU A C 1
ATOM 668 O O . LEU A 1 80 ? 4.464 -7.326 7.094 1.00 97.44 80 LEU A O 1
ATOM 672 N N . SER A 1 81 ? 2.788 -7.493 5.601 1.00 96.38 81 SER A N 1
ATOM 673 C CA . SER A 1 81 ? 3.662 -7.814 4.466 1.00 96.38 81 SER A CA 1
ATOM 674 C C . SER A 1 81 ? 4.641 -6.675 4.171 1.00 96.38 81 SER A C 1
ATOM 676 O O . SER A 1 81 ? 5.817 -6.927 3.932 1.00 96.38 81 SER A O 1
ATOM 678 N N . PHE A 1 82 ? 4.180 -5.422 4.232 1.00 96.50 82 PHE A N 1
ATOM 679 C CA . PHE A 1 82 ? 5.031 -4.241 4.087 1.00 96.50 82 PHE A CA 1
ATOM 680 C C . PHE A 1 82 ? 6.086 -4.144 5.202 1.00 96.50 82 PHE A C 1
ATOM 682 O O . PHE A 1 82 ? 7.276 -4.004 4.916 1.00 96.50 82 PHE A O 1
ATOM 689 N N . LEU A 1 83 ? 5.684 -4.286 6.468 1.00 95.38 83 LEU A N 1
ATOM 690 C CA . LEU A 1 83 ? 6.579 -4.175 7.629 1.00 95.38 83 LEU A CA 1
ATOM 691 C C . LEU A 1 83 ? 7.659 -5.271 7.679 1.00 95.38 83 LEU A C 1
ATOM 693 O O . LEU A 1 83 ? 8.717 -5.070 8.271 1.00 95.38 83 LEU A O 1
ATOM 697 N N . GLN A 1 84 ? 7.422 -6.419 7.041 1.00 95.06 84 GLN A N 1
ATOM 698 C CA . GLN A 1 84 ? 8.402 -7.505 6.932 1.00 95.06 84 GLN A CA 1
ATOM 699 C C . GLN A 1 84 ? 9.490 -7.250 5.875 1.00 95.06 84 GLN A C 1
ATOM 701 O O . GLN A 1 84 ? 10.516 -7.934 5.884 1.00 95.06 84 GLN A O 1
ATOM 706 N N . LEU A 1 85 ? 9.307 -6.287 4.964 1.00 91.56 85 LEU A N 1
ATOM 707 C CA . LEU A 1 85 ? 10.298 -5.998 3.927 1.00 91.56 85 LEU A CA 1
ATOM 708 C C . LEU A 1 85 ? 11.476 -5.184 4.478 1.00 91.56 85 LEU A C 1
ATOM 710 O O . LEU A 1 85 ? 11.267 -4.127 5.060 1.00 91.56 85 LEU A O 1
ATOM 714 N N . PRO A 1 86 ? 12.739 -5.564 4.213 1.00 89.06 86 PRO A N 1
ATOM 715 C CA . PRO A 1 86 ? 13.878 -4.723 4.578 1.00 89.06 86 PRO A CA 1
ATOM 716 C C . PRO A 1 86 ? 13.823 -3.322 3.948 1.00 89.06 86 PRO A C 1
ATOM 718 O O . PRO A 1 86 ? 14.256 -2.358 4.574 1.00 89.06 86 PRO A O 1
ATOM 721 N N . SER A 1 87 ? 13.272 -3.205 2.732 1.00 84.75 87 SER A N 1
ATOM 722 C CA . SER A 1 87 ? 13.140 -1.935 2.009 1.00 84.75 87 SER A CA 1
ATOM 723 C C . SER A 1 87 ? 12.124 -0.976 2.629 1.00 84.75 87 SER A C 1
ATOM 725 O O . SER A 1 87 ? 12.255 0.228 2.419 1.00 84.75 87 SER A O 1
ATOM 727 N N . SER A 1 88 ? 11.160 -1.465 3.419 1.00 85.06 88 SER A N 1
ATOM 728 C CA . SER A 1 88 ? 10.147 -0.597 4.028 1.00 85.06 88 SER A CA 1
ATOM 729 C C . SER A 1 88 ? 10.719 0.285 5.130 1.00 85.06 88 SER A C 1
ATOM 731 O O . SER A 1 88 ? 10.232 1.389 5.317 1.00 85.06 88 SER A O 1
ATOM 733 N N . LYS A 1 89 ? 11.801 -0.129 5.803 1.00 83.94 89 LYS A N 1
ATOM 734 C CA . LYS A 1 89 ? 12.429 0.639 6.898 1.00 83.94 89 LYS A CA 1
ATOM 735 C C . LYS A 1 89 ? 12.904 2.036 6.492 1.00 83.94 89 LYS A C 1
ATOM 737 O O . LYS A 1 89 ? 13.070 2.890 7.355 1.00 83.94 89 LYS A O 1
ATOM 742 N N . ASN A 1 90 ? 13.143 2.247 5.199 1.00 80.38 90 ASN A N 1
ATOM 743 C CA . ASN A 1 90 ? 13.584 3.525 4.645 1.00 80.38 90 ASN A CA 1
ATOM 744 C C . ASN A 1 90 ? 12.427 4.360 4.069 1.00 80.38 90 ASN A C 1
ATOM 746 O O . ASN A 1 90 ? 12.665 5.473 3.608 1.00 80.38 90 ASN A O 1
ATOM 750 N N . SER A 1 91 ? 11.204 3.824 4.042 1.00 81.19 91 SER A N 1
ATOM 751 C CA . SER A 1 91 ? 10.022 4.518 3.532 1.00 81.19 91 SER A CA 1
ATOM 752 C C . SER A 1 91 ? 9.397 5.379 4.637 1.00 81.19 91 SER A C 1
ATOM 754 O O . SER A 1 91 ? 9.403 5.016 5.818 1.00 81.19 91 SER A O 1
ATOM 756 N N . SER A 1 92 ? 8.850 6.535 4.253 1.00 81.69 92 SER A N 1
ATOM 757 C CA . SER A 1 92 ? 8.119 7.438 5.155 1.00 81.69 92 SER A CA 1
ATOM 758 C C . SER A 1 92 ? 6.902 6.769 5.794 1.00 81.69 92 SER A C 1
ATOM 760 O O . SER A 1 92 ? 6.468 7.149 6.880 1.00 81.69 92 SER A O 1
ATOM 762 N N . GLU A 1 93 ? 6.373 5.746 5.135 1.00 87.94 93 GLU A N 1
ATOM 763 C CA . GLU A 1 93 ? 5.182 5.004 5.513 1.00 87.94 93 GLU A CA 1
ATOM 764 C C . GLU A 1 93 ? 5.467 3.955 6.598 1.00 87.94 93 GLU A C 1
ATOM 766 O O . GLU A 1 93 ? 4.522 3.419 7.170 1.00 87.94 93 GLU A O 1
ATOM 771 N N . TYR A 1 94 ? 6.730 3.664 6.944 1.00 89.44 94 TYR A N 1
ATOM 772 C CA . TYR A 1 94 ? 7.072 2.625 7.929 1.00 89.44 94 TYR A CA 1
ATOM 773 C C . TYR A 1 94 ? 6.437 2.855 9.306 1.00 89.44 94 TYR A C 1
ATOM 775 O O . TYR A 1 94 ? 5.778 1.975 9.864 1.00 89.44 94 TYR A O 1
ATOM 783 N N . SER A 1 95 ? 6.612 4.057 9.859 1.00 88.88 95 SER A N 1
ATOM 784 C CA . SER A 1 95 ? 6.026 4.430 11.150 1.00 88.88 95 SER A CA 1
ATOM 785 C C . SER A 1 95 ? 4.498 4.499 11.074 1.00 88.88 95 SER A C 1
ATOM 787 O O . SER A 1 95 ? 3.809 4.066 12.000 1.00 88.88 95 SER A O 1
ATOM 789 N N . ILE A 1 96 ? 3.970 4.976 9.946 1.00 92.44 96 ILE A N 1
ATOM 790 C CA . ILE A 1 96 ? 2.532 5.097 9.695 1.00 92.44 96 ILE A CA 1
ATOM 791 C C . ILE A 1 96 ? 1.885 3.709 9.604 1.00 92.44 96 ILE A C 1
ATOM 793 O O . ILE A 1 96 ? 0.820 3.490 10.169 1.00 92.44 96 ILE A O 1
ATOM 797 N N . ALA A 1 97 ? 2.550 2.729 8.992 1.00 94.56 97 ALA A N 1
ATOM 798 C CA . ALA A 1 97 ? 2.046 1.365 8.880 1.00 94.56 97 ALA A CA 1
ATOM 799 C C . ALA A 1 97 ? 1.893 0.677 10.240 1.00 94.56 97 ALA A C 1
ATOM 801 O O . ALA A 1 97 ? 0.909 -0.028 10.455 1.00 94.56 97 ALA A O 1
ATOM 802 N N . HIS A 1 98 ? 2.818 0.900 11.181 1.00 93.31 98 HIS A N 1
ATOM 803 C CA . HIS A 1 98 ? 2.658 0.410 12.553 1.00 93.31 98 HIS A CA 1
ATOM 804 C C . HIS A 1 98 ? 1.423 1.017 13.234 1.00 93.31 98 HIS A C 1
ATOM 806 O O . HIS A 1 98 ? 0.661 0.296 13.880 1.00 93.31 98 HIS A O 1
ATOM 812 N N . TYR A 1 99 ? 1.200 2.322 13.058 1.00 94.19 99 TYR A N 1
ATOM 813 C CA . TYR A 1 99 ? 0.024 3.010 13.588 1.00 94.19 99 TYR A CA 1
ATOM 814 C C . TYR A 1 99 ? -1.281 2.494 12.960 1.00 94.19 99 TYR A C 1
ATOM 816 O O . TYR A 1 99 ? -2.210 2.116 13.678 1.00 94.19 99 TYR A O 1
ATOM 824 N N . ASN A 1 100 ? -1.331 2.393 11.629 1.00 96.31 100 ASN A N 1
ATOM 825 C CA . ASN A 1 100 ? -2.501 1.912 10.894 1.00 96.31 100 ASN A CA 1
ATOM 826 C C . ASN A 1 100 ? -2.823 0.453 11.232 1.00 96.31 100 ASN A C 1
ATOM 828 O O . ASN A 1 100 ? -3.990 0.101 11.392 1.00 96.31 100 ASN A O 1
ATOM 832 N N . LEU A 1 101 ? -1.804 -0.389 11.426 1.00 96.62 101 LEU A N 1
ATOM 833 C CA . LEU A 1 101 ? -1.990 -1.764 11.879 1.00 96.62 101 LEU A CA 1
ATOM 834 C C . LEU A 1 101 ? -2.632 -1.826 13.278 1.00 96.62 101 LEU A C 1
ATOM 836 O O . LEU A 1 101 ? -3.509 -2.656 13.509 1.00 96.62 101 LEU A O 1
ATOM 840 N N . GLY A 1 102 ? -2.258 -0.925 14.192 1.00 96.12 102 GLY A N 1
ATOM 841 C CA . GLY A 1 102 ? -2.929 -0.784 15.490 1.00 96.12 102 GLY A CA 1
ATOM 842 C C . GLY A 1 102 ? -4.416 -0.441 15.348 1.00 96.12 102 GLY A C 1
ATOM 843 O O . GLY A 1 102 ? -5.265 -1.065 15.986 1.00 96.12 102 GLY A O 1
ATOM 844 N N . TYR A 1 103 ? -4.746 0.491 14.450 1.00 96.31 103 TYR A N 1
ATOM 845 C CA . TYR A 1 103 ? -6.134 0.843 14.135 1.00 96.31 103 TYR A CA 1
ATOM 846 C C . TYR A 1 103 ? -6.919 -0.318 13.531 1.00 96.31 103 TYR A C 1
ATOM 848 O O . TYR A 1 103 ? -8.069 -0.545 13.905 1.00 96.31 103 TYR A O 1
ATOM 856 N N . VAL A 1 104 ? -6.306 -1.079 12.627 1.00 97.69 104 VAL A N 1
ATOM 857 C CA . VAL A 1 104 ? -6.906 -2.281 12.042 1.00 97.69 104 VAL A CA 1
ATOM 858 C C . VAL A 1 104 ? -7.305 -3.279 13.130 1.00 97.69 104 VAL A C 1
ATOM 860 O O . VAL A 1 104 ? -8.451 -3.728 13.134 1.00 97.69 104 VAL A O 1
ATOM 863 N N . TYR A 1 105 ? -6.418 -3.565 14.090 1.00 96.38 105 TYR A N 1
ATOM 864 C CA . TYR A 1 105 ? -6.734 -4.461 15.206 1.00 96.38 105 TYR A CA 1
ATOM 865 C C . TYR A 1 105 ? -7.873 -3.936 16.080 1.00 96.38 105 TYR A C 1
ATOM 867 O O . TYR A 1 105 ? -8.793 -4.685 16.409 1.00 96.38 105 TYR A O 1
ATOM 875 N N . PHE A 1 106 ? -7.852 -2.644 16.414 1.00 95.88 106 PHE A N 1
ATOM 876 C CA . PHE A 1 106 ? -8.935 -2.017 17.170 1.00 95.88 106 PHE A CA 1
ATOM 877 C C . PHE A 1 106 ? -10.282 -2.160 16.449 1.00 95.88 106 PHE A C 1
ATOM 879 O O . PHE A 1 106 ? -11.271 -2.585 17.043 1.00 95.88 106 PHE A O 1
ATOM 886 N N . LYS A 1 107 ? -10.317 -1.869 15.144 1.00 95.19 107 LYS A N 1
ATOM 887 C CA . LYS A 1 107 ? -11.534 -1.987 14.337 1.00 95.19 107 LYS A CA 1
ATOM 888 C C . LYS A 1 107 ? -12.033 -3.428 14.309 1.00 95.19 107 LYS A C 1
ATOM 890 O O . LYS A 1 107 ? -13.208 -3.639 14.588 1.00 95.19 107 LYS A O 1
ATOM 895 N N . GLN A 1 108 ? -11.170 -4.405 14.029 1.00 93.00 108 GLN A N 1
ATOM 896 C CA . GLN A 1 108 ? -11.543 -5.826 14.001 1.00 93.00 108 GLN A CA 1
ATOM 897 C C . GLN A 1 108 ? -12.138 -6.315 15.328 1.00 93.00 108 GLN A C 1
ATOM 899 O O . GLN A 1 108 ? -13.148 -7.017 15.301 1.00 93.00 108 GLN A O 1
ATOM 904 N N . ASN A 1 109 ? -11.569 -5.919 16.471 1.00 93.25 109 ASN A N 1
ATOM 905 C CA . ASN A 1 109 ? -12.119 -6.274 17.782 1.00 93.25 109 ASN A CA 1
ATOM 906 C C . ASN A 1 109 ? -13.538 -5.724 17.966 1.00 93.25 109 ASN A C 1
ATOM 908 O O . ASN A 1 109 ? -14.439 -6.490 18.297 1.00 93.25 109 ASN A O 1
ATOM 912 N N . ASN A 1 110 ? -13.773 -4.454 17.628 1.00 87.56 110 ASN A N 1
ATOM 913 C CA . ASN A 1 110 ? -15.110 -3.860 17.722 1.00 87.56 110 ASN A CA 1
ATOM 914 C C . ASN A 1 110 ? -16.129 -4.561 16.804 1.00 87.56 110 ASN A C 1
ATOM 916 O O . ASN A 1 110 ? -17.295 -4.692 17.168 1.00 87.56 110 ASN A O 1
ATOM 920 N N . TYR A 1 111 ? -15.720 -5.026 15.614 1.00 84.75 111 TYR A N 1
ATOM 921 C CA . TYR A 1 111 ? -16.607 -5.816 14.745 1.00 84.75 111 TYR A CA 1
ATOM 922 C C . TYR A 1 111 ? -16.952 -7.177 15.341 1.00 84.75 111 TYR A C 1
ATOM 924 O O . TYR A 1 111 ? -18.071 -7.647 15.147 1.00 84.75 111 TYR A O 1
ATOM 932 N N . ASN A 1 112 ? -16.008 -7.818 16.030 1.00 86.06 112 ASN A N 1
ATOM 933 C CA . ASN A 1 112 ? -16.260 -9.089 16.699 1.00 86.06 112 ASN A CA 1
ATOM 934 C C . ASN A 1 112 ? -17.202 -8.900 17.894 1.00 86.06 112 ASN A C 1
ATOM 936 O O . ASN A 1 112 ? -18.127 -9.687 18.053 1.00 86.06 112 ASN A O 1
ATOM 940 N N . GLU A 1 113 ? -17.013 -7.841 18.685 1.00 87.00 113 GLU A N 1
ATOM 941 C CA . GLU A 1 113 ? -17.903 -7.497 19.800 1.00 87.00 113 GLU A CA 1
ATOM 942 C C . GLU A 1 113 ? -19.321 -7.163 19.327 1.00 87.00 113 GLU A C 1
ATOM 944 O O . GLU A 1 113 ? -20.276 -7.694 19.877 1.00 87.00 113 GLU A O 1
ATOM 949 N N . ALA A 1 114 ? -19.473 -6.358 18.269 1.00 85.62 114 ALA A N 1
ATOM 950 C CA . ALA A 1 114 ? -20.783 -5.959 17.742 1.00 85.62 114 ALA A CA 1
ATOM 951 C C . ALA A 1 114 ? -21.596 -7.105 17.107 1.00 85.62 114 ALA A C 1
ATOM 953 O O . ALA A 1 114 ? -22.772 -6.923 16.796 1.00 85.62 114 ALA A O 1
ATOM 954 N N . ARG A 1 115 ? -20.966 -8.253 16.834 1.00 78.62 115 ARG A N 1
ATOM 955 C CA . ARG A 1 115 ? -21.619 -9.443 16.265 1.00 78.62 115 ARG A CA 1
ATOM 956 C C . ARG A 1 115 ? -22.138 -10.422 17.325 1.00 78.62 115 ARG A C 1
ATOM 958 O O . ARG A 1 115 ? -22.797 -11.384 16.932 1.00 78.62 115 ARG A O 1
ATOM 965 N N . ASN A 1 116 ? -21.832 -10.200 18.605 1.00 59.94 116 ASN A N 1
ATOM 966 C CA . ASN A 1 116 ? -22.327 -10.988 19.740 1.00 59.94 116 ASN A CA 1
ATOM 967 C C . ASN A 1 116 ? -23.525 -10.303 20.403 1.00 59.94 116 ASN A C 1
ATOM 969 O O . ASN A 1 116 ? -24.360 -11.044 20.963 1.00 59.94 116 ASN A O 1
#

pLDDT: mean 91.55, std 12.85, range [43.5, 98.88]

Radius of gyration: 16.43 Å; chains: 1; bounding box: 37×21×60 Å

Sequence (116 aa):
EAMESIKNKTPEVYKAMQRVAYYRGLELFTNLQFAGAIDMFDYSLKYERYDPSVKADALYWKAESFYRLNDYPLAQKGYLSFLQLPSSKNSSEYSIAHYNLGYVYFKQNNYNEARN

Foldseek 3Di:
DPPPPPPDCDLVNLLVQLVVLLVVLVVCVVVVVLVSSLVSLVSSCVSCVSDVLSVLSSLQSNLVSCVSVVVLVSNLVSLVVSQPRPNNVPPPCNVVSVVVNVVSVVSVVVVVVVVD